Protein AF-A0A661GDU3-F1 (afdb_monomer_lite)

Sequence (80 aa):
PAQTLVEEVMTPAPITIDSHATLFDAMTVMRQHRCRHLPVICEEEDRLCGLLSIGDLTAWLIQDQEHEIAHLVNYIAGSY

Structure (mmCIF, N/CA/C/O backbone):
data_AF-A0A661GDU3-F1
#
_entry.id   AF-A0A661GDU3-F1
#
loop_
_atom_site.group_PDB
_atom_site.id
_atom_site.type_symbol
_atom_site.label_atom_id
_atom_site.label_alt_id
_atom_site.label_comp_id
_atom_site.label_asym_id
_atom_site.label_entity_id
_atom_site.label_seq_id
_atom_site.pdbx_PDB_ins_code
_atom_site.Cartn_x
_atom_site.Cartn_y
_atom_site.Cartn_z
_atom_site.occupancy
_atom_site.B_iso_or_equiv
_atom_site.auth_seq_id
_atom_site.auth_comp_id
_atom_site.auth_asym_id
_atom_site.auth_atom_id
_atom_site.pdbx_PDB_model_num
ATOM 1 N N . PRO A 1 1 ? -1.117 16.786 22.872 1.00 65.38 1 PRO A N 1
ATOM 2 C CA . PRO A 1 1 ? -0.660 15.555 22.181 1.00 65.38 1 PRO A CA 1
ATOM 3 C C . PRO A 1 1 ? 0.259 14.606 22.994 1.00 65.38 1 PRO A C 1
ATOM 5 O O . PRO A 1 1 ? 0.862 13.735 22.391 1.00 65.38 1 PRO A O 1
ATOM 8 N N . ALA A 1 2 ? 0.336 14.695 24.334 1.00 77.75 2 ALA A N 1
ATOM 9 C CA . ALA A 1 2 ? 1.153 13.773 25.151 1.00 77.75 2 ALA A CA 1
ATOM 10 C C . ALA A 1 2 ? 0.339 12.727 25.947 1.00 77.75 2 ALA A C 1
ATOM 12 O O . ALA A 1 2 ? 0.926 11.847 26.562 1.00 77.75 2 ALA A O 1
ATOM 13 N N . GLN A 1 3 ? -0.995 12.839 25.960 1.00 91.00 3 GLN A N 1
ATOM 14 C CA . GLN A 1 3 ? -1.902 11.958 26.719 1.00 91.00 3 GLN A CA 1
ATOM 15 C C . GLN A 1 3 ? -2.976 11.294 25.840 1.00 91.00 3 GLN A C 1
ATOM 17 O O . GLN A 1 3 ? -3.777 10.524 26.348 1.00 91.00 3 GLN A O 1
ATOM 22 N N . THR A 1 4 ? -3.006 11.606 24.541 1.00 92.75 4 THR A N 1
ATOM 23 C CA . THR A 1 4 ? -3.936 10.995 23.581 1.00 92.75 4 THR A CA 1
ATOM 24 C C . THR A 1 4 ? -3.370 9.648 23.150 1.00 92.75 4 THR A C 1
ATOM 26 O O . THR A 1 4 ? -2.214 9.585 22.721 1.00 92.75 4 THR A O 1
ATOM 29 N N . LEU A 1 5 ? -4.158 8.586 23.277 1.00 95.44 5 LEU A N 1
ATOM 30 C CA . LEU A 1 5 ? -3.795 7.246 22.836 1.00 95.44 5 LEU A CA 1
ATOM 31 C C . LEU A 1 5 ? -3.793 7.194 21.303 1.00 95.44 5 LEU A C 1
ATOM 33 O O . LEU A 1 5 ? -4.604 7.830 20.633 1.00 95.44 5 LEU A O 1
ATOM 37 N N . VAL A 1 6 ? -2.880 6.414 20.720 1.00 94.38 6 VAL A N 1
ATOM 38 C CA . VAL A 1 6 ? -2.779 6.277 19.255 1.00 94.38 6 VAL A CA 1
ATOM 39 C C . VAL A 1 6 ? -4.066 5.703 18.662 1.00 94.38 6 VAL A C 1
ATOM 41 O O . VAL A 1 6 ? -4.501 6.143 17.602 1.00 94.38 6 VAL A O 1
ATOM 44 N N . GLU A 1 7 ? -4.708 4.773 19.369 1.00 95.69 7 GLU A N 1
ATOM 45 C CA . GLU A 1 7 ? -5.981 4.182 18.949 1.00 95.69 7 GLU A CA 1
ATOM 46 C C . GLU A 1 7 ? -7.112 5.213 18.808 1.00 95.69 7 GLU A C 1
ATOM 48 O O . GLU A 1 7 ? -8.000 5.025 17.983 1.00 95.69 7 GLU A O 1
ATOM 53 N N . GLU A 1 8 ? -7.053 6.329 19.548 1.00 95.12 8 GLU A N 1
ATOM 54 C CA . GLU A 1 8 ? -8.062 7.397 19.494 1.00 95.12 8 GLU A CA 1
ATOM 55 C C . GLU A 1 8 ? -7.963 8.235 18.214 1.00 95.12 8 GLU A C 1
ATOM 57 O O . GLU A 1 8 ? -8.906 8.941 17.859 1.00 95.12 8 GLU A O 1
ATOM 62 N N . VAL A 1 9 ? -6.817 8.191 17.528 1.00 94.94 9 VAL A N 1
ATOM 63 C CA . VAL A 1 9 ? -6.529 9.035 16.357 1.00 94.94 9 VAL A CA 1
ATOM 64 C C . VAL A 1 9 ? -6.152 8.242 15.107 1.00 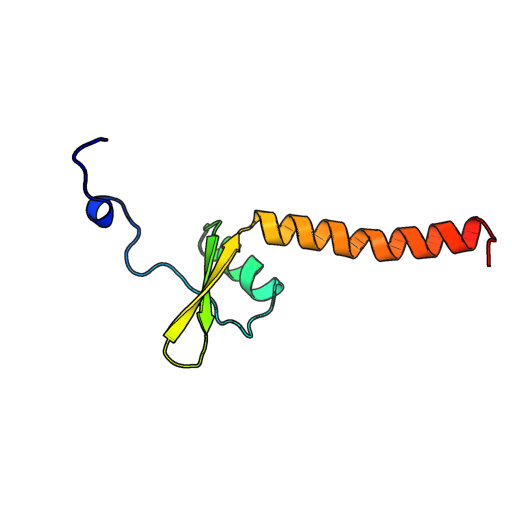94.94 9 VAL A C 1
ATOM 66 O O . VAL A 1 9 ? -6.025 8.826 14.029 1.00 94.94 9 VAL A O 1
ATOM 69 N N . MET A 1 10 ? -5.956 6.927 15.222 1.00 95.06 10 MET A N 1
ATOM 70 C CA . MET A 1 10 ? -5.643 6.073 14.081 1.00 95.06 10 MET A CA 1
ATOM 71 C C . MET A 1 10 ? -6.859 5.878 13.171 1.00 95.06 10 MET A C 1
ATOM 73 O O . MET A 1 10 ? -8.008 6.016 13.581 1.00 95.06 10 MET A O 1
ATOM 77 N N . THR A 1 11 ? -6.607 5.495 11.921 1.00 95.00 11 THR A N 1
ATOM 78 C CA . THR A 1 11 ? -7.668 4.983 11.047 1.00 95.00 11 THR A CA 1
ATOM 79 C C . THR A 1 11 ? -7.863 3.493 11.342 1.00 95.00 11 THR A C 1
ATOM 81 O O . THR A 1 11 ? -6.934 2.722 11.090 1.00 95.00 11 THR A O 1
ATOM 84 N N . PRO A 1 12 ? -9.017 3.065 11.887 1.00 94.56 12 PRO A N 1
ATOM 85 C CA . PRO A 1 12 ? -9.280 1.650 12.116 1.00 94.56 12 PRO A CA 1
ATOM 86 C C . PRO A 1 12 ? -9.452 0.928 10.777 1.00 94.56 12 PRO A C 1
ATOM 88 O O . PRO A 1 12 ? -10.035 1.492 9.852 1.00 94.56 12 PRO A O 1
ATOM 91 N N . ALA A 1 13 ? -8.957 -0.311 10.692 1.00 92.81 13 ALA A N 1
ATOM 92 C CA . ALA A 1 13 ? -9.009 -1.143 9.485 1.00 92.81 13 ALA A CA 1
ATOM 93 C C . ALA A 1 13 ? -8.557 -0.380 8.217 1.00 92.81 13 ALA A C 1
ATOM 95 O O . ALA A 1 13 ? -9.372 -0.107 7.329 1.00 92.81 13 ALA A O 1
ATOM 96 N N . PRO A 1 14 ? -7.273 0.025 8.139 1.00 94.56 14 PRO A N 1
ATOM 97 C CA . PRO A 1 14 ? -6.767 0.732 6.971 1.00 94.56 14 PRO A CA 1
ATOM 98 C C . PRO A 1 14 ? -6.909 -0.137 5.720 1.00 94.56 14 PRO A C 1
ATOM 100 O O . PRO A 1 14 ? -6.858 -1.363 5.785 1.00 94.56 14 PRO A O 1
ATOM 103 N N . ILE A 1 15 ? -7.048 0.511 4.568 1.00 96.38 15 ILE A N 1
ATOM 104 C CA . ILE A 1 15 ? -7.067 -0.186 3.283 1.00 96.38 15 ILE A CA 1
ATOM 105 C C . ILE A 1 15 ? -5.695 -0.792 3.039 1.00 96.38 15 ILE A C 1
ATOM 107 O O . ILE A 1 15 ? -4.688 -0.084 3.091 1.00 96.38 15 ILE A O 1
ATOM 111 N N . THR A 1 16 ? -5.686 -2.086 2.762 1.00 96.12 16 THR A N 1
ATOM 112 C CA . THR A 1 16 ? -4.492 -2.872 2.489 1.00 96.12 16 THR A CA 1
ATOM 113 C C . THR A 1 16 ? -4.429 -3.275 1.022 1.00 96.12 16 THR A C 1
ATOM 115 O O . THR A 1 16 ? -5.389 -3.104 0.265 1.00 96.12 16 THR A O 1
ATOM 118 N N . ILE A 1 17 ? -3.276 -3.790 0.611 1.00 96.25 17 ILE A N 1
ATOM 119 C CA . ILE A 1 17 ? -3.089 -4.399 -0.700 1.00 96.25 17 ILE A CA 1
ATOM 120 C C . ILE A 1 17 ? -2.365 -5.735 -0.557 1.00 96.25 17 ILE A C 1
ATOM 122 O O . ILE A 1 17 ? -1.546 -5.902 0.344 1.00 96.25 17 ILE A O 1
ATOM 126 N N . ASP A 1 18 ? -2.679 -6.678 -1.437 1.00 95.50 18 ASP A N 1
ATOM 127 C CA . ASP A 1 18 ? -2.010 -7.972 -1.470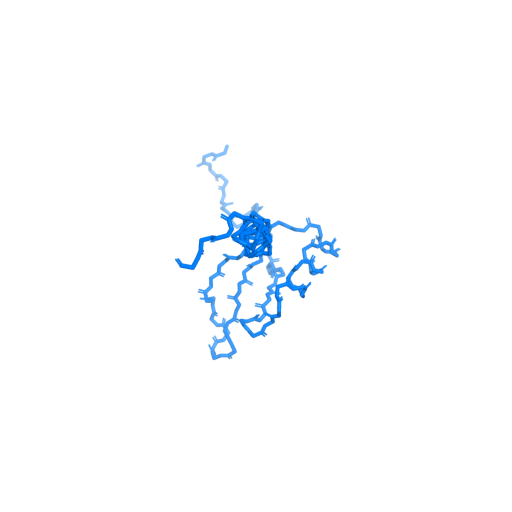 1.00 95.50 18 ASP A CA 1
ATOM 128 C C . ASP A 1 18 ? -0.569 -7.858 -1.998 1.00 95.50 18 ASP A C 1
ATOM 130 O O . ASP A 1 18 ? -0.277 -7.047 -2.881 1.00 95.50 18 ASP A O 1
ATOM 134 N N . SER A 1 19 ? 0.334 -8.681 -1.468 1.00 94.88 19 SER A N 1
ATOM 135 C CA . SER A 1 19 ? 1.745 -8.730 -1.867 1.00 94.88 19 SER A CA 1
ATOM 136 C C . SER A 1 19 ? 1.997 -9.129 -3.327 1.00 94.88 19 SER A C 1
ATOM 138 O O . SER A 1 19 ? 3.054 -8.803 -3.868 1.00 94.88 19 SER A O 1
ATOM 140 N N . HIS A 1 20 ? 1.038 -9.784 -3.982 1.00 94.06 20 HIS A N 1
ATOM 141 C CA . HIS A 1 20 ? 1.083 -10.155 -5.394 1.00 94.06 20 HIS A CA 1
ATOM 142 C C . HIS A 1 20 ? 0.444 -9.109 -6.319 1.00 94.06 20 HIS A C 1
ATOM 144 O O . HIS A 1 20 ? 0.492 -9.266 -7.542 1.00 94.06 20 HIS A O 1
ATOM 150 N N . ALA A 1 21 ? -0.143 -8.040 -5.772 1.00 94.75 21 ALA A N 1
ATOM 151 C CA . ALA A 1 21 ? -0.728 -6.972 -6.572 1.00 94.75 21 ALA A CA 1
ATOM 152 C C . ALA A 1 21 ? 0.343 -6.175 -7.331 1.00 94.75 21 ALA A C 1
ATOM 154 O O . ALA A 1 21 ? 1.488 -6.030 -6.896 1.00 94.75 21 ALA A O 1
ATOM 155 N N . THR A 1 22 ? -0.038 -5.604 -8.473 1.00 94.19 22 THR A N 1
ATOM 156 C CA . THR A 1 22 ? 0.891 -4.805 -9.275 1.00 94.19 22 THR A CA 1
ATOM 157 C C . THR A 1 22 ? 1.055 -3.392 -8.710 1.00 94.19 22 THR A C 1
ATOM 159 O O . THR A 1 22 ? 0.195 -2.866 -7.998 1.00 94.19 22 THR A O 1
ATOM 162 N N . LEU A 1 23 ? 2.132 -2.703 -9.101 1.00 92.62 23 LEU A N 1
ATOM 163 C CA . LEU A 1 23 ? 2.310 -1.284 -8.761 1.00 92.62 23 LEU A CA 1
ATOM 164 C C . LEU A 1 23 ? 1.191 -0.402 -9.335 1.00 92.62 23 LEU A C 1
ATOM 166 O O . LEU A 1 23 ? 0.825 0.610 -8.735 1.00 92.62 23 LEU A O 1
ATOM 170 N N . PHE A 1 24 ? 0.617 -0.785 -10.480 1.00 93.12 24 PHE A N 1
ATOM 171 C CA . PHE A 1 24 ? -0.522 -0.078 -11.057 1.00 93.12 24 PHE A CA 1
ATOM 172 C C . PHE A 1 24 ? -1.781 -0.216 -10.195 1.00 93.12 24 PHE A C 1
ATOM 174 O O . PHE A 1 24 ? -2.514 0.763 -10.011 1.00 93.12 24 PHE A O 1
ATOM 181 N N . ASP A 1 25 ? -1.999 -1.392 -9.606 1.00 95.75 25 ASP A N 1
ATOM 182 C CA . ASP A 1 25 ? -3.085 -1.615 -8.653 1.00 95.75 25 ASP A CA 1
ATOM 183 C C . ASP A 1 25 ? -2.885 -0.744 -7.411 1.00 95.75 25 ASP A C 1
ATOM 185 O O . ASP A 1 25 ? -3.795 -0.011 -7.024 1.00 95.75 25 ASP A O 1
ATOM 189 N N . ALA A 1 26 ? -1.667 -0.710 -6.858 1.00 95.44 26 ALA A N 1
ATOM 190 C CA . ALA A 1 26 ? -1.325 0.155 -5.728 1.00 95.44 26 ALA A CA 1
ATOM 191 C C . ALA A 1 26 ? -1.606 1.641 -6.016 1.00 95.44 26 ALA A C 1
ATOM 193 O O . ALA A 1 26 ? -2.267 2.316 -5.222 1.00 95.44 26 ALA A O 1
ATOM 194 N N . MET A 1 27 ? -1.174 2.150 -7.178 1.00 94.06 27 MET A N 1
ATOM 195 C CA . MET A 1 27 ? -1.472 3.522 -7.614 1.00 94.06 27 MET A CA 1
ATOM 196 C C . MET A 1 27 ? -2.978 3.771 -7.732 1.00 94.06 27 MET A C 1
ATOM 198 O O . MET A 1 27 ? -3.480 4.829 -7.337 1.00 94.06 27 MET A O 1
ATOM 202 N N . THR A 1 28 ? -3.712 2.797 -8.270 1.00 95.81 28 THR A N 1
ATOM 203 C CA . THR A 1 28 ? -5.161 2.890 -8.451 1.00 95.81 28 THR A CA 1
ATOM 204 C C . THR A 1 28 ? -5.879 2.966 -7.108 1.00 95.81 28 THR A C 1
ATOM 206 O O . THR A 1 28 ? -6.696 3.872 -6.921 1.00 95.81 28 THR A O 1
ATOM 209 N N . VAL A 1 29 ? -5.528 2.092 -6.161 1.00 96.69 29 VAL A N 1
ATOM 210 C CA . VAL A 1 29 ? -6.080 2.068 -4.800 1.00 96.69 29 VAL A CA 1
ATOM 211 C C . VAL A 1 29 ? -5.778 3.382 -4.075 1.00 96.69 29 VAL A C 1
ATOM 213 O O . VAL A 1 29 ? -6.700 4.026 -3.570 1.00 96.69 29 VAL A O 1
ATOM 216 N N . MET A 1 30 ? -4.522 3.850 -4.092 1.00 96.00 30 MET A N 1
ATOM 217 C CA . MET A 1 30 ? -4.138 5.127 -3.471 1.00 96.00 30 MET A CA 1
ATOM 218 C C . MET A 1 30 ? -4.950 6.304 -4.024 1.00 96.00 30 MET A C 1
ATOM 220 O O . MET A 1 30 ? -5.447 7.138 -3.262 1.00 96.00 30 MET A O 1
ATOM 224 N N . ARG A 1 31 ? -5.150 6.356 -5.348 1.00 95.12 31 ARG A N 1
ATOM 225 C CA . ARG A 1 31 ? -5.952 7.401 -5.999 1.00 95.12 31 ARG A CA 1
ATOM 226 C C . ARG A 1 31 ? -7.429 7.320 -5.613 1.00 95.12 31 ARG A C 1
ATOM 228 O O . ARG A 1 31 ? -8.029 8.350 -5.310 1.00 95.12 31 ARG A O 1
ATOM 235 N N . GLN A 1 32 ? -8.019 6.126 -5.649 1.00 97.25 32 GL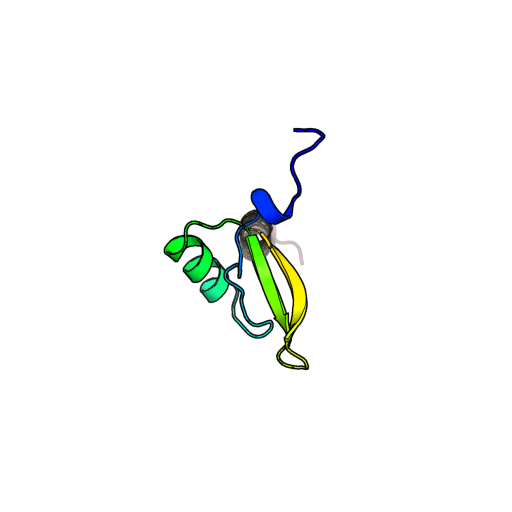N A N 1
ATOM 236 C CA . GLN A 1 32 ? -9.439 5.917 -5.349 1.00 97.25 32 GLN A CA 1
ATOM 237 C C . GLN A 1 32 ? -9.767 6.275 -3.899 1.00 97.25 32 GLN A C 1
ATOM 239 O O . GLN A 1 32 ? -10.748 6.969 -3.638 1.00 97.25 32 GLN A O 1
ATOM 244 N N . HIS A 1 33 ? -8.907 5.864 -2.971 1.00 95.88 33 HIS A N 1
ATOM 245 C CA . HIS A 1 33 ? -9.135 6.029 -1.540 1.00 95.88 33 HIS A CA 1
ATOM 246 C C . HIS A 1 33 ? -8.459 7.260 -0.935 1.00 95.88 33 HIS A C 1
ATOM 248 O O . HIS A 1 33 ? -8.583 7.508 0.262 1.00 95.88 33 HIS A O 1
ATOM 254 N N . ARG A 1 34 ? -7.779 8.063 -1.764 1.00 95.69 34 ARG A N 1
ATOM 255 C CA . ARG A 1 34 ? -7.080 9.295 -1.365 1.00 95.69 34 ARG A CA 1
ATOM 256 C C . ARG A 1 34 ? -6.096 9.071 -0.211 1.00 95.69 34 ARG A C 1
ATOM 258 O O . ARG A 1 34 ? -5.925 9.943 0.642 1.00 95.69 34 ARG A O 1
ATOM 265 N N . CYS A 1 35 ? -5.441 7.913 -0.192 1.00 95.69 35 CYS A N 1
ATOM 266 C CA . CYS A 1 35 ? -4.400 7.582 0.774 1.00 95.69 35 CYS A CA 1
ATOM 267 C C . CYS A 1 35 ? -3.013 7.644 0.119 1.00 95.69 35 CYS A C 1
ATOM 269 O O . CYS A 1 35 ? -2.871 7.628 -1.101 1.00 95.69 35 CYS A O 1
ATOM 271 N N . ARG A 1 36 ? -1.975 7.770 0.951 1.00 96.38 36 ARG A N 1
ATOM 272 C CA . ARG A 1 36 ? -0.570 7.868 0.505 1.00 96.38 36 ARG A CA 1
ATOM 273 C C . ARG A 1 36 ? 0.302 6.707 0.967 1.00 96.38 36 ARG A C 1
ATOM 275 O O . ARG A 1 36 ? 1.462 6.650 0.580 1.00 96.38 36 ARG A O 1
ATOM 282 N N . HIS A 1 37 ? -0.244 5.837 1.809 1.00 96.75 37 HIS A N 1
ATOM 283 C CA . HIS A 1 37 ? 0.428 4.661 2.337 1.00 96.75 37 HIS A CA 1
ATOM 284 C C . HIS A 1 37 ? -0.538 3.485 2.245 1.00 96.75 37 HIS A C 1
ATOM 286 O O . HIS A 1 37 ? -1.723 3.648 2.547 1.00 96.75 37 HIS A O 1
ATOM 292 N N . LEU A 1 38 ? -0.023 2.335 1.831 1.00 96.88 38 LEU A N 1
ATOM 293 C CA . LEU A 1 38 ? -0.734 1.070 1.750 1.00 96.88 38 LEU A CA 1
ATOM 294 C C . LEU A 1 38 ? 0.060 0.020 2.529 1.00 96.88 38 LEU A C 1
ATOM 296 O O . LEU A 1 38 ? 1.189 -0.294 2.145 1.00 96.88 38 LEU A O 1
ATOM 300 N N . PRO A 1 39 ? -0.490 -0.519 3.626 1.00 96.81 39 PRO A N 1
ATOM 301 C CA . PRO A 1 39 ? 0.021 -1.743 4.219 1.00 96.81 39 PRO A CA 1
ATOM 302 C C . PRO A 1 39 ? -0.119 -2.893 3.214 1.00 96.81 39 PRO A C 1
ATOM 304 O O . PRO A 1 39 ? -1.186 -3.084 2.627 1.00 96.81 39 PRO A O 1
ATOM 307 N N . VAL A 1 40 ? 0.964 -3.638 3.020 1.00 96.62 40 VAL A N 1
ATOM 308 C CA . VAL A 1 40 ? 1.031 -4.790 2.117 1.00 96.62 40 VAL A CA 1
ATOM 309 C C . VAL A 1 40 ? 0.869 -6.058 2.943 1.00 96.62 40 VAL A C 1
ATOM 311 O O . VAL A 1 40 ? 1.633 -6.270 3.887 1.00 96.62 40 VAL A O 1
ATOM 314 N N . ILE A 1 41 ? -0.113 -6.883 2.603 1.00 96.44 41 ILE A N 1
ATOM 315 C CA . ILE A 1 41 ? -0.463 -8.110 3.322 1.00 96.44 41 ILE A CA 1
ATOM 316 C C . ILE A 1 41 ? -0.039 -9.331 2.508 1.00 96.44 41 ILE A C 1
ATOM 318 O O . ILE A 1 41 ? -0.126 -9.332 1.282 1.00 96.44 41 ILE A O 1
ATOM 322 N N . CYS A 1 42 ? 0.462 -10.344 3.205 1.00 92.94 42 CYS A N 1
ATOM 323 C CA . CYS A 1 42 ? 0.903 -11.611 2.640 1.00 92.94 42 CYS A CA 1
ATOM 324 C C . CYS A 1 42 ? -0.284 -12.577 2.695 1.00 92.94 42 CYS A C 1
ATOM 326 O O . CYS A 1 42 ? -0.918 -12.682 3.746 1.00 92.94 42 CYS A O 1
ATOM 328 N N . GLU A 1 43 ? -0.553 -13.305 1.606 1.00 81.44 43 GLU A N 1
ATOM 329 C CA . GLU A 1 43 ? -1.640 -14.300 1.566 1.00 81.44 43 GLU A CA 1
ATOM 330 C C . GLU A 1 43 ? -1.491 -15.362 2.669 1.00 81.44 43 GLU A C 1
ATOM 332 O O . GLU A 1 43 ? -2.473 -15.816 3.260 1.00 81.44 43 GLU A O 1
ATOM 337 N N . GLU A 1 44 ? -0.249 -15.732 2.993 1.00 80.50 44 GLU A N 1
ATOM 338 C CA . GLU A 1 44 ? 0.046 -16.609 4.120 1.00 80.50 44 GLU A CA 1
ATOM 339 C C . GLU A 1 44 ? -0.153 -15.858 5.449 1.00 80.50 44 GLU A C 1
ATOM 341 O O . GLU A 1 44 ? 0.626 -14.978 5.824 1.00 80.50 44 GLU A O 1
ATOM 346 N N . GLU A 1 45 ? -1.197 -16.263 6.177 1.00 77.56 45 GLU A N 1
ATOM 347 C CA . GLU A 1 45 ? -1.500 -15.867 7.563 1.00 77.56 45 GLU A CA 1
ATOM 348 C C . GLU A 1 45 ? -1.959 -14.412 7.779 1.00 77.56 45 GLU A C 1
ATOM 350 O O . GLU A 1 45 ? -1.896 -13.930 8.910 1.00 77.56 45 GLU A O 1
ATOM 355 N N . ASP A 1 46 ? -2.448 -13.717 6.740 1.00 83.44 46 ASP A N 1
ATOM 356 C CA . ASP A 1 46 ? -2.951 -12.325 6.836 1.00 83.44 46 ASP A CA 1
ATOM 357 C C . ASP A 1 46 ? -1.928 -11.383 7.503 1.00 83.44 46 ASP A C 1
ATOM 359 O O . ASP A 1 46 ? -2.235 -10.469 8.275 1.00 83.44 46 ASP A O 1
ATOM 363 N N . ARG A 1 47 ? -0.644 -11.660 7.254 1.00 93.31 47 ARG A N 1
ATOM 364 C CA . ARG A 1 47 ? 0.464 -10.996 7.932 1.00 93.31 47 ARG A CA 1
ATOM 365 C C . ARG A 1 47 ? 0.899 -9.764 7.153 1.00 93.31 47 ARG A C 1
ATOM 367 O O . ARG A 1 47 ? 1.063 -9.807 5.938 1.00 93.31 47 ARG A O 1
ATOM 374 N N . LEU A 1 48 ? 1.201 -8.682 7.867 1.00 94.19 48 LEU A N 1
ATOM 375 C CA . LEU A 1 48 ? 1.841 -7.503 7.285 1.00 94.19 48 LEU A CA 1
ATOM 376 C C . LEU A 1 48 ? 3.228 -7.862 6.722 1.00 94.19 48 LEU A C 1
ATOM 378 O O . LEU A 1 48 ? 4.149 -8.150 7.487 1.00 94.19 48 LEU A O 1
ATOM 382 N N . CYS A 1 49 ? 3.390 -7.808 5.400 1.00 94.75 49 CYS A N 1
ATOM 383 C CA . CYS A 1 49 ? 4.692 -7.955 4.745 1.00 94.75 49 CYS A CA 1
ATOM 384 C C . CYS A 1 49 ? 5.502 -6.657 4.803 1.00 94.75 49 CYS A C 1
ATOM 386 O O . CYS A 1 49 ? 6.729 -6.690 4.869 1.00 94.75 49 CYS A O 1
ATOM 388 N N . GLY A 1 50 ? 4.827 -5.506 4.717 1.00 94.81 50 GLY A N 1
ATOM 389 C CA . GLY A 1 50 ? 5.492 -4.212 4.606 1.00 94.81 50 GLY A CA 1
ATOM 390 C C . GLY A 1 50 ? 4.532 -3.047 4.398 1.00 94.81 50 GLY A C 1
ATOM 391 O O . GLY A 1 50 ? 3.318 -3.182 4.532 1.00 94.81 50 GLY A O 1
ATOM 392 N N . LEU A 1 51 ? 5.088 -1.883 4.076 1.00 96.12 51 LEU A N 1
ATOM 393 C CA . LEU A 1 51 ? 4.336 -0.656 3.844 1.00 96.12 51 LEU A CA 1
ATOM 394 C C . LEU A 1 51 ? 4.854 0.020 2.579 1.00 96.12 51 LEU A C 1
ATOM 396 O O . LEU A 1 51 ? 6.052 0.252 2.452 1.00 96.12 51 LEU A O 1
ATOM 400 N N . LEU A 1 52 ? 3.941 0.337 1.668 1.00 96.44 52 LEU A N 1
ATOM 401 C CA . LEU A 1 52 ? 4.225 1.015 0.413 1.00 96.44 52 LEU A CA 1
ATOM 402 C C . LEU A 1 52 ? 3.716 2.452 0.481 1.00 96.44 52 LEU A C 1
ATOM 404 O O . LEU A 1 52 ? 2.556 2.685 0.825 1.00 96.44 52 LEU A O 1
ATOM 408 N N . SER A 1 53 ? 4.553 3.422 0.132 1.00 96.50 53 SER A N 1
ATOM 409 C CA . SER A 1 53 ? 4.170 4.826 0.029 1.00 96.50 53 SER A CA 1
ATOM 410 C C . SER A 1 53 ? 4.051 5.281 -1.424 1.00 96.50 53 SER A C 1
ATOM 412 O O . SER A 1 53 ? 4.644 4.715 -2.341 1.00 96.50 53 SER A O 1
ATOM 414 N N . ILE A 1 54 ? 3.317 6.371 -1.642 1.00 93.62 54 ILE A N 1
ATOM 415 C CA . ILE A 1 54 ? 3.296 7.036 -2.951 1.00 93.62 54 ILE A CA 1
ATOM 416 C C . ILE A 1 54 ? 4.692 7.535 -3.364 1.00 93.62 54 ILE A C 1
ATOM 418 O O . ILE A 1 54 ? 4.984 7.609 -4.553 1.00 93.62 54 ILE A O 1
ATOM 422 N N . GLY A 1 55 ? 5.561 7.844 -2.393 1.00 93.81 55 GLY A N 1
ATOM 423 C CA . GLY A 1 55 ? 6.946 8.239 -2.644 1.00 93.81 55 GLY A CA 1
ATOM 424 C C . GLY A 1 55 ? 7.756 7.112 -3.285 1.00 93.81 55 GLY A C 1
ATOM 425 O O . GLY A 1 55 ? 8.465 7.351 -4.260 1.00 93.81 55 GLY A O 1
ATOM 426 N N . ASP A 1 56 ? 7.570 5.881 -2.808 1.00 92.88 56 ASP A N 1
ATOM 427 C CA . ASP A 1 56 ? 8.232 4.695 -3.363 1.00 92.88 56 ASP A CA 1
ATOM 428 C C . ASP A 1 56 ? 7.814 4.467 -4.821 1.00 92.88 56 ASP A C 1
ATOM 430 O O 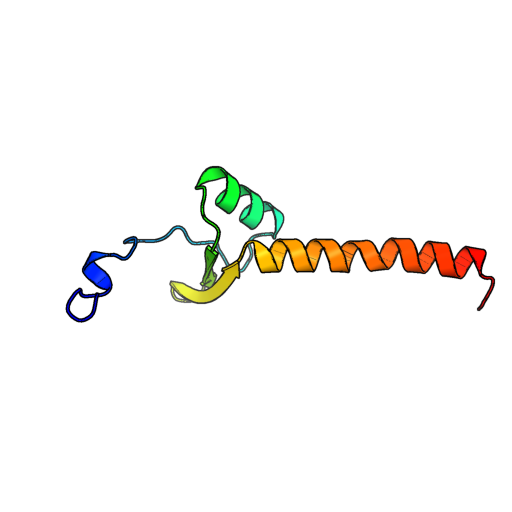. ASP A 1 56 ? 8.657 4.230 -5.683 1.00 92.88 56 ASP A O 1
ATOM 434 N N . LEU A 1 57 ? 6.520 4.640 -5.119 1.00 90.00 57 LEU A N 1
ATOM 435 C CA . LEU A 1 57 ? 5.982 4.542 -6.481 1.00 90.00 57 LEU A CA 1
ATOM 436 C C . LEU A 1 57 ? 6.589 5.598 -7.412 1.00 90.00 57 LEU A C 1
ATOM 438 O O . LEU A 1 57 ? 6.952 5.293 -8.547 1.00 90.00 57 LEU A O 1
ATOM 442 N N . THR A 1 58 ? 6.732 6.837 -6.934 1.00 88.00 58 THR A N 1
ATOM 443 C CA . THR A 1 58 ? 7.362 7.902 -7.727 1.00 88.00 58 THR A CA 1
ATOM 444 C C . THR A 1 58 ? 8.852 7.668 -7.948 1.00 88.00 58 THR A C 1
ATOM 446 O O . THR A 1 58 ? 9.342 7.919 -9.045 1.00 88.0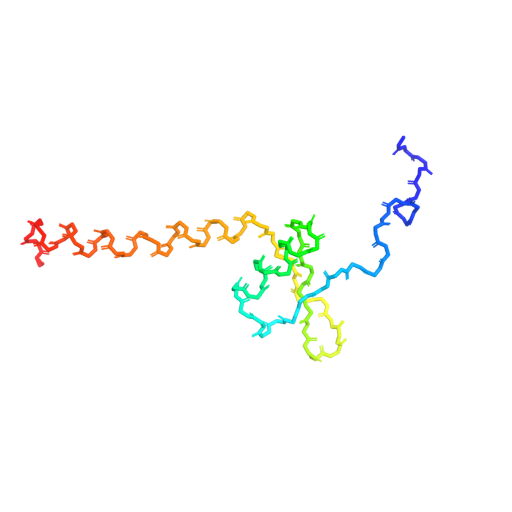0 58 THR A O 1
ATOM 449 N N . ALA A 1 59 ? 9.569 7.163 -6.940 1.00 88.25 59 ALA A N 1
ATOM 450 C CA . ALA A 1 59 ? 10.987 6.846 -7.057 1.00 88.25 59 ALA A CA 1
ATOM 451 C C . ALA A 1 59 ? 11.219 5.703 -8.055 1.00 88.25 59 ALA A C 1
ATOM 453 O O . ALA A 1 59 ? 12.091 5.811 -8.915 1.00 88.25 59 ALA A O 1
ATOM 454 N N . TRP A 1 60 ? 10.391 4.656 -7.995 1.00 87.38 60 TRP A N 1
ATOM 455 C CA . TRP A 1 60 ? 10.429 3.547 -8.945 1.00 87.38 60 TRP A CA 1
ATOM 456 C C . TRP A 1 60 ? 10.185 4.012 -10.388 1.00 87.38 60 TRP A C 1
ATOM 458 O O . TRP A 1 60 ? 10.954 3.659 -11.276 1.00 87.38 60 TRP A O 1
ATOM 468 N N . LEU A 1 61 ? 9.179 4.866 -10.619 1.00 83.31 61 LEU A N 1
ATOM 469 C CA . LEU A 1 61 ? 8.876 5.387 -11.958 1.00 83.31 61 LEU A CA 1
ATOM 470 C C . LEU A 1 61 ? 10.045 6.188 -12.556 1.00 83.31 61 LEU A C 1
ATOM 472 O O . LEU A 1 61 ? 10.306 6.105 -13.753 1.00 83.31 61 LEU A O 1
ATOM 476 N N . ILE A 1 62 ? 10.747 6.964 -11.724 1.00 82.81 62 ILE A N 1
ATOM 477 C CA . ILE A 1 62 ? 11.928 7.726 -12.153 1.00 82.81 62 ILE A CA 1
ATOM 478 C C . ILE A 1 62 ? 13.073 6.775 -12.529 1.00 82.81 62 ILE A C 1
ATOM 480 O O . ILE A 1 62 ? 13.705 6.971 -13.563 1.00 82.81 62 ILE A O 1
ATOM 484 N N . GLN A 1 63 ? 13.316 5.727 -11.734 1.00 76.75 63 GLN A N 1
ATOM 485 C CA . GLN A 1 63 ? 14.361 4.734 -12.024 1.00 76.75 63 GLN A CA 1
ATOM 486 C C . GLN A 1 63 ? 14.071 3.895 -13.277 1.00 76.75 63 GLN A C 1
ATOM 488 O O . GLN A 1 63 ? 14.996 3.553 -14.016 1.00 76.75 63 GLN A O 1
ATOM 493 N N . ASP A 1 64 ? 12.803 3.576 -13.539 1.00 70.56 64 ASP A N 1
ATOM 494 C CA . ASP A 1 64 ? 12.391 2.852 -14.745 1.00 70.56 64 ASP A CA 1
ATOM 495 C C . ASP A 1 64 ? 12.690 3.671 -16.021 1.00 70.56 64 ASP A C 1
ATOM 497 O O . ASP A 1 64 ? 13.209 3.140 -17.003 1.00 70.56 64 ASP A O 1
ATOM 501 N N . GLN A 1 65 ? 12.499 4.999 -15.980 1.00 57.50 65 GLN A N 1
ATOM 502 C CA . GLN A 1 65 ? 12.788 5.888 -17.116 1.00 57.50 65 GLN A CA 1
ATOM 503 C C . GLN A 1 65 ? 14.284 6.078 -17.428 1.00 57.50 65 GLN A C 1
ATOM 505 O O . GLN A 1 65 ? 14.630 6.363 -18.579 1.00 57.50 65 GLN A O 1
ATOM 510 N N . GLU A 1 66 ? 15.191 5.914 -16.459 1.00 57.56 66 GLU A N 1
ATOM 511 C CA . GLU A 1 66 ? 16.636 6.077 -16.700 1.00 57.56 66 GLU A CA 1
ATOM 512 C C . GLU A 1 66 ? 17.218 4.996 -17.635 1.00 57.56 66 GLU A C 1
ATOM 514 O O . GLU A 1 66 ? 18.222 5.245 -18.309 1.00 57.56 66 GLU A O 1
ATOM 519 N N . HIS A 1 67 ? 16.564 3.835 -17.765 1.00 52.50 67 HIS A N 1
ATOM 520 C CA . HIS A 1 67 ? 17.029 2.752 -18.640 1.00 52.50 67 HIS A CA 1
ATOM 521 C C . HIS A 1 67 ? 16.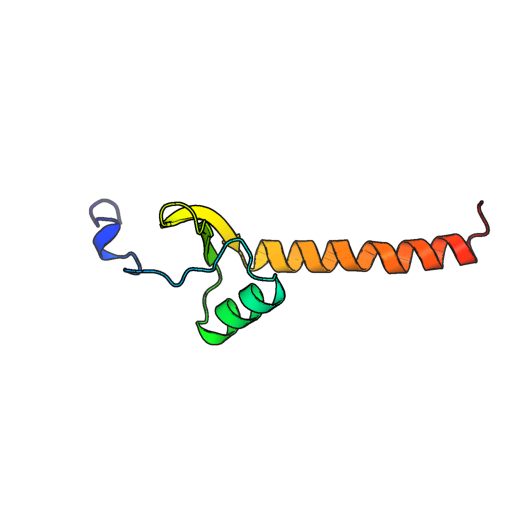842 3.051 -20.141 1.00 52.50 67 HIS A C 1
ATOM 523 O O . HIS A 1 67 ? 17.707 2.704 -20.947 1.00 52.50 67 HIS A O 1
ATOM 529 N N . GLU A 1 68 ? 15.770 3.744 -20.534 1.00 54.19 68 GLU A N 1
ATOM 530 C CA . GLU A 1 68 ? 15.490 4.084 -21.942 1.00 54.19 68 GLU A CA 1
ATOM 531 C C . GLU A 1 68 ? 16.416 5.195 -22.468 1.00 54.19 68 GLU A C 1
ATOM 533 O O . GLU A 1 68 ? 16.966 5.100 -23.569 1.00 54.19 68 GLU A O 1
ATOM 538 N N . ILE A 1 69 ? 16.662 6.235 -21.660 1.00 59.50 69 ILE A N 1
ATOM 539 C CA . ILE A 1 69 ? 17.544 7.346 -22.049 1.00 59.50 69 ILE A CA 1
ATOM 540 C C . ILE A 1 69 ? 18.995 6.863 -22.165 1.00 59.50 69 ILE A C 1
ATOM 542 O O . ILE A 1 69 ? 19.680 7.216 -23.127 1.00 59.50 69 ILE A O 1
ATOM 546 N N . ALA A 1 70 ? 19.464 6.022 -21.237 1.00 59.28 70 ALA A N 1
ATOM 547 C CA . ALA A 1 70 ? 20.831 5.505 -21.262 1.00 59.28 70 ALA A CA 1
ATOM 548 C C . ALA A 1 70 ? 21.128 4.683 -22.532 1.00 59.28 70 ALA A C 1
ATOM 550 O O . ALA A 1 70 ? 22.200 4.829 -23.127 1.00 59.28 70 ALA A O 1
ATOM 551 N N . HIS A 1 71 ? 20.173 3.870 -22.997 1.00 59.25 71 HIS A N 1
ATOM 552 C CA . HIS A 1 71 ? 20.330 3.089 -24.228 1.00 59.25 71 HIS A CA 1
ATOM 553 C C . HIS A 1 71 ? 20.417 3.968 -25.484 1.00 59.25 71 HIS A C 1
ATOM 555 O O . HIS A 1 71 ? 21.242 3.705 -26.363 1.00 59.25 71 HIS A O 1
ATOM 561 N N . LEU A 1 72 ? 19.627 5.043 -25.558 1.00 63.25 72 LEU A N 1
ATOM 562 C CA . LEU A 1 72 ? 19.660 5.978 -26.688 1.00 63.25 72 LEU A CA 1
ATOM 563 C C . LEU A 1 72 ? 20.917 6.861 -26.681 1.00 63.25 72 LEU A C 1
ATOM 565 O O . LEU A 1 72 ? 21.501 7.110 -27.737 1.00 63.25 72 LEU A O 1
ATOM 569 N N . VAL A 1 73 ? 21.378 7.294 -25.503 1.00 65.56 73 VAL A N 1
ATOM 570 C CA . VAL A 1 73 ? 22.608 8.090 -25.361 1.00 65.56 73 VAL A CA 1
ATOM 571 C C . VAL A 1 73 ? 23.842 7.274 -25.751 1.00 65.56 73 VAL A C 1
ATOM 573 O O . VAL A 1 73 ? 24.677 7.778 -26.500 1.00 65.56 73 VAL A O 1
ATOM 576 N N . ASN A 1 74 ? 23.941 6.007 -25.337 1.00 60.31 74 ASN A N 1
ATOM 577 C CA . ASN A 1 74 ? 25.063 5.142 -25.723 1.00 60.31 74 ASN A CA 1
ATOM 578 C C . ASN A 1 74 ? 25.078 4.821 -27.227 1.00 60.31 74 ASN A C 1
ATOM 580 O O . ASN A 1 74 ? 26.152 4.763 -27.827 1.00 60.31 74 ASN A O 1
ATOM 584 N N . TYR A 1 75 ? 23.908 4.692 -27.865 1.00 62.72 75 TYR A N 1
ATOM 585 C CA . TYR A 1 75 ? 23.817 4.486 -29.315 1.00 62.72 75 TYR A CA 1
ATOM 586 C C . TYR A 1 75 ? 24.345 5.688 -30.115 1.00 62.72 75 TYR A C 1
ATOM 588 O O . TYR A 1 75 ? 25.031 5.516 -31.120 1.00 62.72 75 TYR A O 1
ATOM 596 N N . ILE A 1 76 ? 24.070 6.910 -29.650 1.00 65.69 76 ILE A N 1
ATOM 597 C CA . ILE A 1 76 ? 24.558 8.142 -30.290 1.00 65.69 76 ILE A CA 1
ATOM 598 C C . ILE A 1 76 ? 26.035 8.398 -29.953 1.00 65.69 76 ILE A C 1
ATOM 600 O O . ILE A 1 76 ? 26.781 8.885 -30.800 1.00 65.69 76 ILE A O 1
ATOM 604 N N . ALA A 1 77 ? 26.473 8.056 -28.738 1.00 73.69 77 ALA A N 1
ATOM 605 C CA . ALA A 1 77 ? 27.855 8.236 -28.295 1.00 73.69 77 ALA A CA 1
ATOM 606 C C . ALA A 1 77 ? 28.845 7.242 -28.934 1.00 73.69 77 ALA A C 1
ATOM 608 O O . ALA A 1 77 ? 30.051 7.447 -28.824 1.00 73.69 77 ALA A O 1
ATOM 609 N N . GLY A 1 78 ? 28.361 6.202 -29.625 1.00 56.53 78 GLY A N 1
ATOM 610 C CA . GLY A 1 78 ? 29.181 5.330 -30.472 1.00 56.53 78 GLY A CA 1
ATOM 611 C C . GLY A 1 78 ? 30.198 4.458 -29.729 1.00 56.53 78 GLY A C 1
ATOM 612 O O . GLY A 1 78 ? 31.121 3.943 -30.358 1.00 56.53 78 GLY A O 1
ATOM 613 N N . SER A 1 79 ? 30.047 4.281 -28.418 1.00 56.09 79 SER A N 1
ATOM 614 C CA . SER A 1 79 ? 30.960 3.475 -27.605 1.00 56.09 79 SER A CA 1
ATOM 615 C C . SER A 1 79 ? 30.373 2.080 -27.383 1.00 56.09 79 SER A C 1
ATOM 617 O O . SER A 1 79 ? 29.441 1.920 -26.594 1.00 56.09 79 SER A O 1
ATOM 619 N N . TYR A 1 80 ? 30.919 1.096 -28.104 1.00 51.16 80 TYR A N 1
ATOM 620 C CA . TYR A 1 80 ? 30.921 -0.318 -27.706 1.00 51.16 80 TYR A CA 1
ATOM 621 C C . TYR A 1 80 ? 32.010 -0.567 -26.661 1.00 51.16 80 TYR A C 1
ATOM 623 O O . TYR A 1 80 ? 33.081 0.075 -26.776 1.00 51.16 80 TYR A O 1
#

Secondary structure (DSSP, 8-state):
--S--GGGTS-SS---EETTS-HHHHHHHHHHHT-SEEEEEETGGGEEEEEEEHHHHHHHHHHHHHHHHHHHHHHHHT--

pLDDT: mean 85.5, std 14.45, range [51.16, 97.25]

Radius of gyration: 18.99 Å; chains: 1; bounding box: 40×32×57 Å

Foldseek 3Di:
DVPDDPVNPDDPPDAAAEPPDDLVVVVVCCVVVVHFKHFYAYPPPRDGPDMDGVVNSVVVVVVVVVVVVVVVVCVVVVDD